Protein AF-A0A969K395-F1 (afdb_monomer)

pLDDT: mean 84.58, std 15.76, range [46.56, 98.81]

Foldseek 3Di:
DDDDDPVVVVVVVVVVVVVVVVVVVVCCVVCVVVVVVPPPPPDPPDPDPPPCPPVNVVQCDDQLQHDDQPVQDDPLSVQLNPCVVVVVLVSNLVSLVVSCVVVVLQLVSLSNNLSSVCSVVVHDDDDDDDDADCPPCVVRRSVVSNVVSVVSVVQSVVVHVPD

Mean predicted aligned error: 14.57 Å

Sequence (163 aa):
MAPKNSGDSISLLLVSLLITGGIIGILWFWLAPRLISQLPPNESVYSSPASLSSEALADRFSMGERHLIQTSETLAKQEGIAAFAAADYPQSVRWFEESLLINPNDPETLIYLNNARLRAEQRQTVAIATSIPIGKALNVAQEILRGVAQAQDEINRSGGING

Secondary structure (DSSP, 8-state):
-PPPPTHHHHHHHHHHHHHHHHHHHHHHHHHHHHHHTTS--------------HHHHHTT--SSSS---TTS--HHHHHHHHHHHTT-HHHHHHHHHHHHHH-TT-HHHHHHHHHHHHHHTT-----------TTT-HHHHHHHHHHHHHHHHHHHHTTSTT-

Solvent-accessible surface area (backbone atoms only — not comparable to full-atom values): 9658 Å² total; per-residue (Å²): 139,82,85,82,70,72,68,61,61,57,55,52,52,54,54,52,50,52,53,54,52,50,54,54,49,53,51,47,68,67,46,50,68,66,61,65,72,67,62,77,79,83,79,74,90,66,88,64,78,80,78,74,49,70,68,71,51,55,78,75,57,66,75,33,56,51,92,83,64,86,90,72,79,45,72,37,40,54,54,11,21,53,24,37,61,70,67,39,20,66,60,11,29,56,23,25,52,53,25,36,72,77,42,73,83,45,29,68,52,49,39,26,30,52,44,24,46,42,58,57,68,66,53,93,80,83,90,81,89,83,90,65,49,56,93,83,37,46,70,61,25,48,53,53,36,37,55,51,29,50,54,49,52,54,36,62,72,55,64,33,97,93,82

Structure (mmCIF, N/CA/C/O backbone):
data_AF-A0A969K395-F1
#
_entry.id   AF-A0A969K395-F1
#
loop_
_atom_site.group_PDB
_atom_site.id
_atom_site.type_symbol
_atom_site.label_atom_id
_atom_site.label_alt_id
_atom_site.label_comp_id
_atom_site.label_asym_id
_atom_site.label_entity_id
_atom_site.label_seq_id
_atom_site.pdbx_PDB_ins_code
_atom_site.Cartn_x
_atom_site.Cartn_y
_atom_site.Cartn_z
_atom_site.occupancy
_atom_site.B_iso_or_equiv
_atom_site.auth_seq_id
_atom_site.auth_comp_id
_atom_site.auth_asym_id
_atom_site.auth_atom_id
_atom_site.pdbx_PDB_model_num
ATOM 1 N N . MET A 1 1 ? 69.694 -51.143 41.841 1.00 46.69 1 MET A N 1
ATOM 2 C CA . MET A 1 1 ? 69.063 -51.547 40.567 1.00 46.69 1 MET A CA 1
ATOM 3 C C . MET A 1 1 ? 67.564 -51.295 40.713 1.00 46.69 1 MET A C 1
ATOM 5 O O . MET A 1 1 ? 66.922 -52.045 41.432 1.00 46.69 1 MET A O 1
ATOM 9 N N . ALA A 1 2 ? 67.028 -50.194 40.179 1.00 49.47 2 ALA A N 1
ATOM 10 C CA . ALA A 1 2 ? 65.593 -49.893 40.271 1.00 49.47 2 ALA A CA 1
ATOM 11 C C . ALA A 1 2 ? 64.893 -50.339 38.972 1.00 49.47 2 ALA A C 1
ATOM 13 O O . ALA A 1 2 ? 65.408 -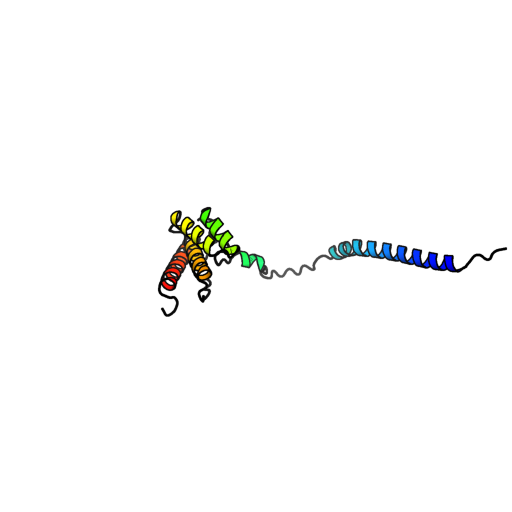50.024 37.895 1.00 49.47 2 ALA A O 1
ATOM 14 N N . PRO A 1 3 ? 63.775 -51.084 39.033 1.00 54.56 3 PRO A N 1
ATOM 15 C CA . PRO A 1 3 ? 63.069 -51.532 37.839 1.00 54.56 3 PRO A CA 1
ATOM 16 C C . PRO A 1 3 ? 62.353 -50.353 37.166 1.00 54.56 3 PRO A C 1
ATOM 18 O O . PRO A 1 3 ? 61.583 -49.631 37.796 1.00 54.56 3 PRO A O 1
ATOM 21 N N . LYS A 1 4 ? 62.619 -50.156 35.870 1.00 60.78 4 LYS A N 1
ATOM 22 C CA . LYS A 1 4 ? 61.926 -49.179 35.021 1.00 60.78 4 LYS A CA 1
ATOM 23 C C . LYS A 1 4 ? 60.476 -49.638 34.821 1.00 60.78 4 LYS A C 1
ATOM 25 O O . LYS A 1 4 ? 60.237 -50.737 34.327 1.00 60.78 4 LYS A O 1
ATOM 30 N N . ASN A 1 5 ? 59.537 -48.795 35.240 1.00 59.62 5 ASN A N 1
ATOM 31 C CA . ASN A 1 5 ? 58.102 -49.063 35.294 1.00 59.62 5 ASN A CA 1
ATOM 32 C C . ASN A 1 5 ? 57.505 -49.152 33.873 1.00 59.62 5 ASN A C 1
ATOM 34 O O . ASN A 1 5 ? 57.699 -48.254 33.056 1.00 59.62 5 ASN A O 1
ATOM 38 N N . SER A 1 6 ? 56.787 -50.229 33.553 1.00 60.91 6 SER A N 1
ATOM 39 C CA . SER A 1 6 ? 56.221 -50.488 32.216 1.00 60.91 6 SER A CA 1
ATOM 40 C C . SER A 1 6 ? 54.947 -49.681 31.897 1.00 60.91 6 SER A C 1
ATOM 42 O O . SER A 1 6 ? 54.518 -49.651 30.743 1.00 60.91 6 SER A O 1
ATOM 44 N N . GLY A 1 7 ? 54.361 -48.990 32.884 1.00 61.12 7 GLY A N 1
ATOM 45 C CA . GLY A 1 7 ? 53.136 -48.186 32.733 1.00 61.12 7 GLY A CA 1
ATOM 46 C C . GLY A 1 7 ? 53.299 -46.889 31.927 1.00 61.12 7 GLY A C 1
ATOM 47 O O . GLY A 1 7 ? 52.358 -46.449 31.262 1.00 61.12 7 GLY A O 1
ATOM 48 N N . ASP A 1 8 ? 54.505 -46.319 31.897 1.00 62.66 8 ASP A N 1
ATOM 49 C CA . ASP A 1 8 ? 54.767 -45.068 31.171 1.00 62.66 8 ASP A CA 1
ATOM 50 C C . ASP A 1 8 ? 54.737 -45.282 29.650 1.00 62.66 8 ASP A C 1
ATOM 52 O O . ASP A 1 8 ? 54.291 -44.422 28.894 1.00 62.66 8 ASP A O 1
ATOM 56 N N . SER A 1 9 ? 55.152 -46.466 29.186 1.00 60.69 9 SER A N 1
ATOM 57 C CA . SER A 1 9 ? 55.257 -46.773 27.751 1.00 60.69 9 SER A CA 1
ATOM 58 C C . SER A 1 9 ? 53.892 -47.002 27.090 1.00 60.69 9 SER A C 1
ATOM 60 O O . SER A 1 9 ? 53.695 -46.620 25.940 1.00 60.69 9 SER A O 1
ATOM 62 N N . ILE A 1 10 ? 52.926 -47.574 27.817 1.00 64.38 10 ILE A N 1
ATOM 63 C CA . ILE A 1 10 ? 51.556 -47.799 27.320 1.00 64.38 10 ILE A CA 1
ATOM 64 C C . ILE A 1 10 ? 50.790 -46.472 27.244 1.00 64.38 10 ILE A C 1
ATOM 66 O O . ILE A 1 10 ? 50.097 -46.203 26.263 1.00 64.38 10 ILE A O 1
ATOM 70 N N . SER A 1 11 ? 50.980 -45.607 28.242 1.00 61.91 11 SER A N 1
ATOM 71 C CA . SER A 1 11 ? 50.388 -44.266 28.273 1.00 61.91 11 SER A CA 1
ATOM 72 C C . SER A 1 11 ? 50.900 -43.391 27.118 1.00 61.91 11 SER A C 1
ATOM 74 O O . SER A 1 11 ? 50.118 -42.691 26.479 1.00 61.91 11 SER A O 1
ATOM 76 N N . LEU A 1 12 ? 52.189 -43.498 26.773 1.00 65.94 12 LEU A N 1
ATOM 77 C CA . LEU A 1 12 ? 52.795 -42.819 25.619 1.00 65.94 12 LEU A CA 1
ATOM 78 C C . LEU A 1 12 ? 52.243 -43.300 24.263 1.00 65.94 12 LEU A C 1
ATOM 80 O O . LEU A 1 12 ? 52.061 -42.485 23.358 1.00 65.94 12 LEU A O 1
ATOM 84 N N . LEU A 1 13 ? 51.935 -44.594 24.120 1.00 69.94 13 LEU A N 1
ATOM 85 C CA . LEU A 1 13 ? 51.342 -45.146 22.892 1.00 69.94 13 LEU A CA 1
ATOM 86 C C . LEU A 1 13 ? 49.889 -44.695 22.679 1.00 69.94 13 LEU A C 1
ATOM 88 O O . LEU A 1 13 ? 49.489 -44.416 21.552 1.00 69.94 13 LEU A O 1
ATOM 92 N N . LEU A 1 14 ? 49.098 -44.586 23.747 1.00 68.44 14 LEU A N 1
ATOM 93 C CA . LEU A 1 14 ? 47.709 -44.122 23.651 1.00 68.44 14 LEU A CA 1
ATOM 94 C C . LEU A 1 14 ? 47.621 -42.635 23.286 1.00 68.44 14 LEU A C 1
ATOM 96 O O . LEU A 1 14 ? 46.767 -42.240 22.490 1.00 68.44 14 LEU A O 1
ATOM 100 N N . VAL A 1 15 ? 48.535 -41.817 23.814 1.00 71.81 15 VAL A N 1
ATOM 101 C CA . VAL A 1 15 ? 48.606 -40.386 23.488 1.00 71.81 15 VAL A CA 1
ATOM 102 C C . VAL A 1 15 ? 49.006 -40.171 22.023 1.00 71.81 15 VAL A C 1
ATOM 104 O O . VAL A 1 15 ? 48.391 -39.350 21.344 1.00 71.81 15 VAL A O 1
ATOM 107 N N . SER A 1 16 ? 49.968 -40.932 21.487 1.00 72.69 16 SER A N 1
ATOM 108 C CA . SER A 1 16 ? 50.368 -40.792 20.076 1.00 72.69 16 SER A CA 1
ATOM 109 C C . SER A 1 16 ? 49.292 -41.274 19.091 1.00 72.69 16 SER A C 1
ATOM 111 O O . SER A 1 16 ? 49.108 -40.661 18.033 1.00 72.69 16 SER A O 1
ATOM 113 N N . LEU A 1 17 ? 48.535 -42.320 19.447 1.00 73.25 17 LEU A N 1
ATOM 114 C CA . LEU A 1 17 ? 47.418 -42.827 18.646 1.00 73.25 17 LEU A CA 1
ATOM 115 C C . LEU A 1 17 ? 46.295 -41.784 18.515 1.00 73.25 17 LEU A C 1
ATOM 117 O O . LEU A 1 17 ? 45.789 -41.563 17.414 1.00 73.25 17 LEU A O 1
ATOM 121 N N . LEU A 1 18 ? 45.953 -41.093 19.609 1.00 69.94 18 LEU A N 1
ATOM 122 C CA . LEU A 1 18 ? 44.960 -40.013 19.603 1.00 69.94 18 LEU A CA 1
ATOM 123 C C . LEU A 1 18 ? 45.399 -38.820 18.747 1.00 69.94 18 LEU A C 1
ATOM 125 O O . LEU A 1 18 ? 44.595 -38.283 17.985 1.00 69.94 18 LEU A O 1
ATOM 129 N N . ILE A 1 19 ? 46.675 -38.434 18.823 1.00 72.50 19 ILE A N 1
ATOM 130 C CA . ILE A 1 19 ? 47.217 -37.324 18.026 1.00 72.50 19 ILE A CA 1
ATOM 131 C C . ILE A 1 19 ? 47.180 -37.669 16.531 1.00 72.50 19 ILE A C 1
ATOM 133 O O . ILE A 1 19 ? 46.763 -36.850 15.713 1.00 72.50 19 ILE A O 1
ATOM 137 N N . THR A 1 20 ? 47.546 -38.901 16.169 1.00 69.00 20 THR A N 1
ATOM 138 C CA . THR A 1 20 ? 47.559 -39.341 14.766 1.00 69.00 20 THR A CA 1
ATOM 139 C C . THR A 1 20 ? 46.137 -39.454 14.206 1.00 69.00 20 THR A C 1
ATOM 141 O O . THR A 1 20 ? 45.873 -38.978 13.102 1.00 69.00 20 THR A O 1
ATOM 144 N N . GLY A 1 21 ? 45.192 -39.999 14.983 1.00 71.56 21 GLY A N 1
ATOM 145 C CA . GLY A 1 21 ? 43.774 -40.038 14.612 1.00 71.56 21 GLY A CA 1
ATOM 146 C C . GLY A 1 21 ? 43.168 -38.643 14.421 1.00 71.56 21 GLY A C 1
ATOM 147 O O . GLY A 1 21 ? 42.446 -38.411 13.451 1.00 71.56 21 GLY A O 1
ATOM 148 N N . GLY A 1 22 ? 43.520 -37.690 15.291 1.00 73.19 22 GLY A N 1
ATOM 149 C CA . GLY A 1 22 ? 43.070 -36.300 15.188 1.00 73.19 22 GLY A CA 1
ATOM 150 C C . GLY A 1 22 ? 43.539 -35.606 13.906 1.00 73.19 22 GLY A C 1
ATOM 151 O O . GLY A 1 22 ? 42.743 -34.952 13.234 1.00 73.19 22 GLY A O 1
ATOM 152 N N . ILE A 1 23 ? 44.803 -35.797 13.514 1.00 77.19 23 ILE A N 1
ATOM 153 C CA . ILE A 1 23 ? 45.365 -35.184 12.298 1.00 77.19 23 ILE A CA 1
ATOM 154 C C . ILE A 1 23 ? 44.677 -35.724 11.034 1.00 77.19 23 ILE A C 1
ATOM 156 O O . ILE A 1 23 ? 44.333 -34.949 10.140 1.00 77.19 23 ILE A O 1
ATOM 160 N N . ILE A 1 24 ? 44.415 -37.034 10.972 1.00 75.88 24 ILE A N 1
ATOM 161 C CA . ILE A 1 24 ? 43.720 -37.664 9.837 1.00 75.88 24 ILE A CA 1
ATOM 162 C C . ILE A 1 24 ? 42.268 -37.167 9.745 1.00 75.88 24 ILE A C 1
ATOM 164 O O . ILE A 1 24 ? 41.789 -36.871 8.649 1.00 75.88 24 ILE A O 1
ATOM 168 N N . GLY A 1 25 ? 41.583 -37.008 10.883 1.00 74.56 25 GLY A N 1
ATOM 169 C CA . GLY A 1 25 ? 40.217 -36.480 10.933 1.00 74.56 25 GLY A CA 1
ATOM 170 C C . GLY A 1 25 ? 40.109 -35.031 10.450 1.00 74.56 25 GLY A C 1
ATOM 171 O O . GLY A 1 25 ? 39.216 -34.710 9.667 1.00 74.56 25 GLY A O 1
ATOM 172 N N . ILE A 1 26 ? 41.050 -34.168 10.850 1.00 79.75 26 ILE A N 1
ATOM 173 C CA . ILE A 1 26 ? 41.096 -32.765 10.406 1.00 79.75 26 ILE A CA 1
ATOM 174 C C . ILE A 1 26 ? 41.377 -32.684 8.901 1.00 79.75 26 ILE A C 1
ATOM 176 O O . ILE A 1 26 ? 40.717 -31.920 8.197 1.00 79.75 26 ILE A O 1
ATOM 180 N N . LEU A 1 27 ? 42.306 -33.501 8.390 1.00 77.50 27 LEU A N 1
ATOM 181 C CA . LEU A 1 27 ? 42.613 -33.546 6.960 1.00 77.50 27 LEU A CA 1
ATOM 182 C C . LEU A 1 27 ? 41.406 -34.022 6.137 1.00 77.50 27 LEU A C 1
ATOM 184 O O . LEU A 1 27 ? 41.097 -33.425 5.108 1.00 77.50 27 LEU A O 1
ATOM 188 N N . TRP A 1 28 ? 40.688 -35.047 6.604 1.00 76.19 28 TRP A N 1
ATOM 189 C CA . TRP A 1 28 ? 39.476 -35.541 5.946 1.00 76.19 28 TRP A CA 1
ATOM 190 C C . TRP A 1 28 ? 38.344 -34.507 5.958 1.00 76.19 28 TRP A C 1
ATOM 192 O O . TRP A 1 28 ? 37.721 -34.274 4.924 1.00 76.19 28 TRP A O 1
ATOM 202 N N . PHE A 1 29 ? 38.116 -33.833 7.090 1.00 81.06 29 PHE A N 1
ATOM 203 C CA . PHE A 1 29 ? 37.106 -32.777 7.217 1.00 81.06 29 PHE A CA 1
ATOM 204 C C . PHE A 1 29 ? 37.373 -31.597 6.270 1.00 81.06 29 PHE A C 1
ATOM 206 O O . PHE A 1 29 ? 36.440 -31.045 5.689 1.00 81.06 29 PHE A O 1
ATOM 213 N N . TRP A 1 30 ? 38.644 -31.243 6.057 1.00 76.88 30 TRP A N 1
ATOM 214 C CA . TRP A 1 30 ? 39.025 -30.177 5.127 1.00 76.88 30 TRP A CA 1
ATOM 215 C C . TRP A 1 30 ? 39.012 -30.603 3.652 1.00 76.88 30 TRP A C 1
ATOM 217 O O . TRP A 1 30 ? 38.702 -29.791 2.778 1.00 76.88 30 TRP A O 1
ATOM 227 N N . LEU A 1 31 ? 39.360 -31.856 3.348 1.00 80.62 31 LEU A N 1
ATOM 228 C CA . LEU A 1 31 ? 39.549 -32.318 1.970 1.00 80.62 31 LEU A CA 1
ATOM 22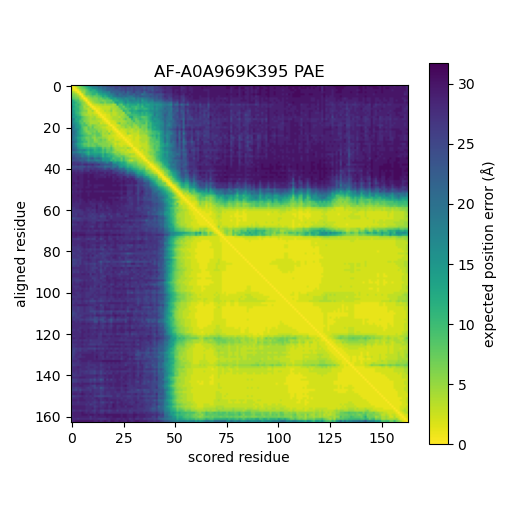9 C C . LEU A 1 31 ? 38.269 -32.888 1.334 1.00 80.62 31 LEU A C 1
ATOM 231 O O . LEU A 1 31 ? 38.048 -32.691 0.138 1.00 80.62 31 LEU A O 1
ATOM 235 N N . ALA A 1 32 ? 37.397 -33.534 2.113 1.00 73.56 32 ALA A N 1
ATOM 236 C CA . ALA A 1 32 ? 36.154 -34.134 1.623 1.00 73.56 32 ALA A CA 1
ATOM 237 C C . ALA A 1 32 ? 35.248 -33.166 0.824 1.00 73.56 32 ALA A C 1
ATOM 239 O O . ALA A 1 32 ? 34.852 -33.526 -0.290 1.00 73.56 32 ALA A O 1
ATOM 240 N N . PRO A 1 33 ? 34.959 -31.927 1.285 1.00 69.00 33 PRO A N 1
ATOM 241 C CA . PRO A 1 33 ? 34.097 -31.016 0.529 1.00 69.00 33 PRO A CA 1
ATOM 242 C C . PRO A 1 33 ? 34.702 -30.563 -0.810 1.00 69.00 33 PRO A C 1
ATOM 244 O O . PRO A 1 33 ? 33.956 -30.159 -1.700 1.00 69.00 33 PRO A O 1
ATOM 247 N N . ARG A 1 34 ? 36.029 -30.667 -0.999 1.00 73.56 34 ARG A N 1
ATOM 248 C CA . ARG A 1 34 ? 36.722 -30.329 -2.260 1.00 73.56 34 ARG A CA 1
ATOM 249 C C . ARG A 1 34 ? 36.775 -31.475 -3.274 1.00 73.56 34 ARG A C 1
ATOM 251 O O . ARG A 1 34 ? 36.944 -31.212 -4.463 1.00 73.56 34 ARG A O 1
ATOM 258 N N . LEU A 1 35 ? 36.638 -32.725 -2.825 1.00 67.94 35 LEU A N 1
ATOM 259 C CA . LEU A 1 35 ? 36.499 -33.884 -3.719 1.00 67.94 35 LEU A CA 1
ATOM 260 C C . LEU A 1 35 ? 35.054 -34.050 -4.209 1.00 67.94 35 LEU A C 1
ATOM 262 O O . LEU A 1 35 ? 34.836 -34.389 -5.366 1.00 67.94 35 LEU A O 1
ATOM 266 N N . ILE A 1 36 ? 34.067 -33.774 -3.350 1.00 61.41 36 ILE A N 1
ATOM 267 C CA . ILE A 1 36 ? 32.639 -33.930 -3.682 1.00 61.41 36 ILE A CA 1
ATOM 268 C C . ILE A 1 36 ? 32.151 -32.836 -4.652 1.00 61.41 36 ILE A C 1
ATOM 270 O O . ILE A 1 36 ? 31.239 -33.070 -5.439 1.00 61.41 36 ILE A O 1
ATOM 274 N N . SER A 1 37 ? 32.795 -31.666 -4.665 1.00 62.16 37 SER A N 1
ATOM 275 C CA . SER A 1 37 ? 32.447 -30.532 -5.539 1.00 62.16 37 SER A CA 1
ATOM 276 C C . SER A 1 37 ? 32.958 -30.648 -6.988 1.00 62.16 37 SER A C 1
ATOM 278 O O . SER A 1 37 ? 32.709 -29.747 -7.783 1.00 62.16 37 SER A O 1
ATOM 280 N N . GLN A 1 38 ? 33.635 -31.746 -7.354 1.00 56.47 38 GLN A N 1
ATOM 281 C CA . GLN A 1 38 ? 34.115 -32.012 -8.725 1.00 56.47 38 GLN A CA 1
ATOM 282 C C . GLN A 1 38 ? 33.299 -33.075 -9.475 1.00 56.47 38 GLN A C 1
ATOM 284 O O . GLN A 1 38 ? 33.674 -33.471 -10.577 1.00 56.47 38 GLN A O 1
ATOM 289 N N . LEU A 1 39 ? 32.181 -33.539 -8.914 1.00 55.19 39 LEU A N 1
ATOM 290 C CA . LEU A 1 39 ? 31.222 -34.340 -9.670 1.00 55.19 39 LEU A CA 1
ATOM 291 C C . LEU A 1 39 ? 30.454 -33.391 -10.603 1.00 55.19 39 LEU A C 1
ATOM 293 O O . LEU A 1 39 ? 29.733 -32.527 -10.098 1.00 55.19 39 LEU A O 1
ATOM 297 N N . PRO A 1 40 ? 30.601 -33.493 -11.937 1.00 58.69 40 PRO A N 1
ATOM 298 C CA . PRO A 1 40 ? 29.780 -32.700 -12.836 1.00 58.69 40 PRO A CA 1
ATOM 299 C C . PRO A 1 40 ? 28.310 -33.063 -12.580 1.00 58.69 40 PRO A C 1
ATOM 301 O O . PRO A 1 40 ? 27.983 -34.256 -12.537 1.00 58.69 40 PRO A O 1
ATOM 304 N N . PRO A 1 41 ? 27.413 -32.083 -12.376 1.00 58.72 41 PRO A N 1
ATOM 305 C CA . PRO A 1 41 ? 25.994 -32.379 -12.342 1.00 58.72 41 PRO A CA 1
ATOM 306 C C . PRO A 1 41 ? 25.622 -33.008 -13.686 1.00 58.72 41 PRO A C 1
ATOM 308 O O . PRO A 1 41 ? 26.006 -32.523 -14.749 1.00 58.72 41 PRO A O 1
ATOM 311 N N . ASN A 1 42 ? 24.924 -34.137 -13.625 1.00 52.59 42 ASN A N 1
ATOM 312 C CA . ASN A 1 42 ? 24.394 -34.818 -14.794 1.00 52.59 42 ASN A CA 1
ATOM 313 C C . ASN A 1 42 ? 23.337 -33.899 -15.430 1.00 52.59 42 ASN A C 1
ATOM 315 O O . ASN A 1 42 ? 22.182 -33.898 -15.007 1.00 52.59 42 ASN A O 1
ATOM 319 N N . GLU A 1 43 ? 23.737 -33.059 -16.386 1.00 48.31 43 GLU A N 1
ATOM 320 C CA . GLU A 1 43 ? 22.813 -32.213 -17.137 1.00 48.31 43 GLU A CA 1
ATOM 321 C C . GLU A 1 43 ? 22.017 -33.069 -18.123 1.00 48.31 43 GLU A C 1
ATOM 323 O O . GLU A 1 43 ? 22.355 -33.220 -19.297 1.00 48.31 43 GLU A O 1
ATOM 328 N N . SER A 1 44 ? 20.901 -33.620 -17.656 1.00 47.91 44 SER A N 1
ATOM 329 C CA . SER A 1 44 ? 19.793 -33.907 -18.553 1.00 47.91 44 SER A CA 1
ATOM 330 C C . SER A 1 44 ? 19.149 -32.576 -18.935 1.00 47.91 44 SER A C 1
ATOM 332 O O . SER A 1 44 ? 18.401 -31.992 -18.149 1.00 47.91 44 SER A O 1
ATOM 334 N N . VAL A 1 45 ? 19.451 -32.103 -20.144 1.00 47.84 45 VAL A N 1
ATOM 335 C CA . VAL A 1 45 ? 18.777 -30.979 -20.799 1.00 47.84 45 VAL A CA 1
ATOM 336 C C . VAL A 1 45 ? 17.330 -31.383 -21.095 1.00 47.84 45 VAL A C 1
ATOM 338 O O . VAL A 1 45 ? 16.985 -31.831 -22.183 1.00 47.84 45 VAL A O 1
ATOM 341 N N . TYR A 1 46 ? 16.478 -31.235 -20.089 1.00 46.56 46 TYR A N 1
ATOM 342 C CA . TYR A 1 46 ? 15.054 -30.999 -20.252 1.00 46.56 46 TYR A CA 1
ATOM 343 C C . TYR A 1 46 ? 14.794 -29.660 -19.583 1.00 46.56 46 TYR A C 1
ATOM 345 O O . TYR A 1 46 ? 14.870 -29.536 -18.362 1.00 46.56 46 TYR A O 1
ATOM 353 N N . SER A 1 47 ? 14.547 -28.637 -20.393 1.00 52.03 47 SER A N 1
ATOM 354 C CA . SER A 1 47 ? 14.103 -27.323 -19.948 1.00 52.03 47 SER A CA 1
ATOM 355 C C . SER A 1 47 ? 12.708 -27.447 -19.330 1.00 52.03 47 SER A C 1
ATOM 357 O O . SER A 1 47 ? 11.690 -27.152 -19.951 1.00 52.03 47 SER A O 1
ATOM 359 N N . SER A 1 48 ? 12.670 -27.902 -18.078 1.00 54.69 48 SER A N 1
ATOM 360 C CA . SER A 1 48 ? 11.575 -27.617 -17.162 1.00 54.69 48 SER A CA 1
ATOM 361 C C . SER A 1 48 ? 11.410 -26.096 -17.093 1.00 54.69 48 SER A C 1
ATOM 36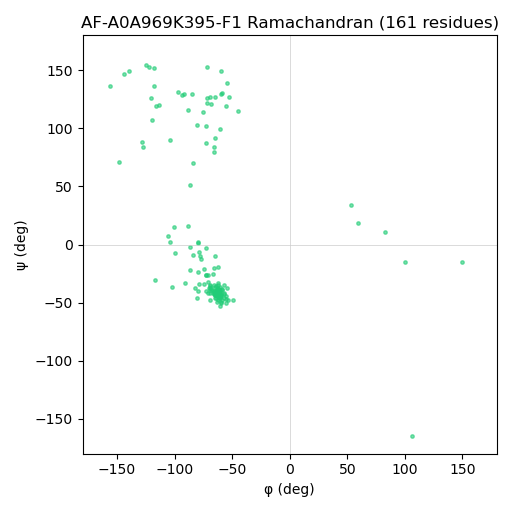3 O O . SER A 1 48 ? 12.423 -25.387 -17.059 1.00 54.69 48 SER A O 1
ATOM 365 N N . PRO A 1 49 ? 10.174 -25.563 -17.086 1.00 57.22 49 PRO A N 1
ATOM 366 C CA . PRO A 1 49 ? 9.973 -24.145 -16.825 1.00 57.22 49 PRO A CA 1
ATOM 367 C C . PRO A 1 49 ? 10.697 -23.830 -15.519 1.00 57.22 49 PRO A C 1
ATOM 369 O O . PRO A 1 49 ? 10.514 -24.556 -14.541 1.00 57.22 49 PRO A O 1
ATOM 372 N N . ALA A 1 50 ? 11.574 -22.821 -15.542 1.00 60.69 50 ALA A N 1
ATOM 373 C CA . ALA A 1 50 ? 12.361 -22.429 -14.382 1.00 60.69 50 ALA A CA 1
ATOM 374 C C . ALA A 1 50 ? 11.431 -22.385 -13.169 1.00 60.69 50 ALA A C 1
ATOM 376 O O . ALA A 1 50 ? 10.469 -21.614 -13.153 1.00 60.69 50 ALA A O 1
ATOM 377 N N . SER A 1 51 ? 11.667 -23.270 -12.201 1.00 62.25 51 SER A N 1
ATOM 378 C CA . SER A 1 51 ? 10.951 -23.255 -10.937 1.00 62.25 51 SER A CA 1
ATOM 379 C C . SER A 1 51 ? 11.245 -21.901 -10.306 1.00 62.25 51 SER A C 1
ATOM 381 O O . SER A 1 51 ? 12.346 -21.687 -9.796 1.00 62.25 51 SER A O 1
ATOM 383 N N . LEU A 1 52 ? 10.308 -20.958 -10.435 1.00 62.56 52 LEU A N 1
ATOM 384 C CA . LEU A 1 52 ? 10.388 -19.671 -9.761 1.00 62.56 52 LEU A CA 1
ATOM 385 C C . LEU A 1 52 ? 10.553 -19.982 -8.276 1.00 62.56 52 LEU A C 1
ATOM 387 O O . LEU A 1 52 ? 9.716 -20.675 -7.694 1.00 62.56 52 LEU A O 1
ATOM 391 N N . SER A 1 53 ? 11.663 -19.541 -7.688 1.00 75.69 53 SER A N 1
ATOM 392 C CA . SER A 1 53 ? 11.867 -19.695 -6.254 1.00 75.69 53 SER A CA 1
ATOM 393 C C . SER A 1 53 ? 10.752 -18.963 -5.508 1.00 75.69 53 SER A C 1
ATOM 395 O O . SER A 1 53 ? 10.221 -17.955 -5.985 1.00 75.69 53 SER A O 1
ATOM 397 N N . SER A 1 54 ? 10.393 -19.471 -4.329 1.00 74.44 54 SER A N 1
ATOM 398 C CA . SER A 1 54 ? 9.404 -18.824 -3.462 1.00 74.44 54 SER A CA 1
ATOM 399 C C . SER A 1 54 ? 9.795 -17.369 -3.172 1.00 74.44 54 SER A C 1
ATOM 401 O O . SER A 1 54 ? 8.941 -16.486 -3.194 1.00 74.44 54 SER A O 1
ATOM 403 N N . GLU A 1 55 ? 11.092 -17.101 -3.007 1.00 74.44 55 GLU A N 1
ATOM 404 C CA . GLU A 1 55 ? 11.663 -15.759 -2.872 1.00 74.44 55 GLU A CA 1
ATOM 405 C C . GLU A 1 55 ? 11.336 -14.852 -4.067 1.00 74.44 55 GLU A C 1
ATOM 407 O O . GLU A 1 55 ? 10.883 -13.726 -3.875 1.00 74.44 55 GLU A O 1
ATOM 412 N N . ALA A 1 56 ? 11.483 -15.340 -5.304 1.00 75.88 56 ALA A N 1
ATOM 413 C CA . ALA A 1 56 ? 11.197 -14.542 -6.499 1.00 75.88 56 ALA A CA 1
ATOM 414 C C . ALA A 1 56 ? 9.703 -14.192 -6.640 1.00 75.88 56 ALA A C 1
ATOM 416 O O . ALA A 1 56 ? 9.355 -13.197 -7.282 1.00 75.88 56 ALA A O 1
ATOM 417 N N . LEU A 1 57 ? 8.813 -15.006 -6.062 1.00 80.19 57 LEU A N 1
ATOM 418 C CA . LEU A 1 57 ? 7.388 -14.688 -5.973 1.00 80.19 57 LEU A CA 1
ATOM 419 C C . LEU A 1 57 ? 7.085 -13.714 -4.835 1.00 80.19 57 LEU A C 1
ATOM 421 O O . LEU A 1 57 ? 6.257 -12.830 -5.031 1.00 80.19 57 LEU A O 1
ATOM 425 N N . ALA A 1 58 ? 7.731 -13.858 -3.675 1.00 80.81 58 ALA A N 1
ATOM 426 C CA . ALA A 1 58 ? 7.478 -13.023 -2.501 1.00 80.81 58 ALA A CA 1
ATOM 427 C C . ALA A 1 58 ? 7.676 -11.528 -2.798 1.00 80.81 58 ALA A C 1
ATOM 429 O O . ALA A 1 58 ? 6.902 -10.696 -2.330 1.00 80.81 58 ALA A O 1
ATOM 430 N N . ASP A 1 59 ? 8.637 -11.193 -3.661 1.00 85.12 59 ASP A N 1
ATOM 431 C CA . ASP A 1 59 ? 8.899 -9.812 -4.074 1.00 85.12 59 ASP A CA 1
ATOM 432 C C . ASP A 1 59 ? 7.855 -9.214 -5.027 1.00 85.12 59 ASP A C 1
ATOM 434 O O . ASP A 1 59 ? 7.924 -8.035 -5.373 1.00 85.12 59 ASP A O 1
ATOM 438 N N . ARG A 1 60 ? 6.860 -10.003 -5.444 1.00 88.88 60 ARG A N 1
ATOM 439 C CA . ARG A 1 60 ? 5.770 -9.571 -6.331 1.00 88.88 60 ARG A CA 1
ATOM 440 C C . ARG A 1 60 ? 4.443 -9.353 -5.612 1.00 88.88 60 ARG A C 1
ATOM 442 O O . ARG A 1 60 ? 3.459 -9.018 -6.269 1.00 88.88 60 ARG A O 1
ATOM 449 N N . PHE A 1 61 ? 4.412 -9.531 -4.295 1.00 92.19 61 PHE A N 1
ATOM 450 C CA . PHE A 1 61 ? 3.239 -9.280 -3.464 1.00 92.19 61 PHE A CA 1
ATOM 451 C C . PHE A 1 61 ? 3.531 -8.179 -2.444 1.00 92.19 61 PHE A C 1
ATOM 453 O O . PHE A 1 61 ? 4.674 -7.967 -2.033 1.00 92.19 61 PHE A O 1
ATOM 460 N N . SER A 1 62 ? 2.481 -7.464 -2.056 1.00 95.56 62 SER A N 1
ATOM 461 C CA . SER A 1 62 ? 2.533 -6.471 -0.989 1.00 95.56 62 SER A CA 1
ATOM 462 C C . SER A 1 62 ? 1.139 -6.271 -0.412 1.00 95.56 62 SER A C 1
ATOM 464 O O . SER A 1 62 ? 0.166 -6.164 -1.162 1.00 95.56 62 SER A O 1
ATOM 466 N N . MET A 1 63 ? 1.043 -6.208 0.913 1.00 96.00 63 MET A N 1
ATOM 467 C CA . MET A 1 63 ? -0.121 -5.669 1.621 1.00 96.00 63 MET A CA 1
ATOM 468 C C . MET A 1 63 ? 0.111 -4.221 2.080 1.00 96.00 63 MET A C 1
ATOM 470 O O . MET A 1 63 ? -0.819 -3.584 2.572 1.00 96.00 63 MET A O 1
ATOM 474 N N . GLY A 1 64 ? 1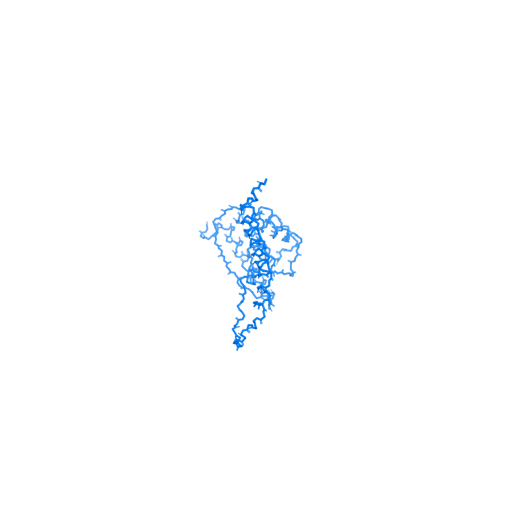.328 -3.704 1.924 1.00 96.31 64 GLY A N 1
ATOM 475 C CA . GLY A 1 64 ? 1.764 -2.403 2.431 1.00 96.31 64 GLY A CA 1
ATOM 476 C C . GLY A 1 64 ? 3.246 -2.356 2.786 1.00 96.31 64 GLY A C 1
ATOM 477 O O . GLY A 1 64 ? 3.809 -1.280 2.920 1.00 96.31 64 GLY A O 1
ATOM 478 N N . GLU A 1 65 ? 3.890 -3.514 2.903 1.00 96.56 65 GLU A N 1
ATOM 479 C CA . GLU A 1 65 ? 5.281 -3.680 3.329 1.00 96.56 65 GLU A CA 1
ATOM 480 C C . GLU A 1 65 ? 6.313 -3.573 2.198 1.00 96.56 65 GLU A C 1
ATOM 482 O O . GLU A 1 65 ? 7.514 -3.667 2.450 1.00 96.56 65 GLU A O 1
ATOM 487 N N . ARG A 1 66 ? 5.877 -3.386 0.947 1.00 95.25 66 ARG A N 1
ATOM 488 C CA . ARG A 1 66 ? 6.769 -3.304 -0.216 1.00 95.25 66 ARG A CA 1
ATOM 489 C C . ARG A 1 66 ? 6.280 -2.296 -1.245 1.00 95.25 66 ARG A C 1
ATOM 491 O O . ARG A 1 66 ? 5.084 -2.153 -1.469 1.00 95.25 66 ARG A O 1
ATOM 498 N N . HIS A 1 67 ? 7.227 -1.652 -1.922 1.00 94.88 67 HIS A N 1
ATOM 499 C CA . HIS A 1 67 ? 6.965 -0.762 -3.048 1.00 94.88 67 HIS A CA 1
ATOM 500 C C . HIS A 1 67 ? 6.928 -1.552 -4.370 1.00 94.88 67 HIS A C 1
ATOM 502 O O . HIS A 1 67 ? 7.943 -2.118 -4.775 1.00 94.88 67 HIS A O 1
ATOM 508 N N . LEU A 1 68 ? 5.776 -1.602 -5.047 1.00 94.06 68 LEU A N 1
ATOM 509 C CA . LEU A 1 68 ? 5.583 -2.313 -6.317 1.00 94.06 68 LEU A CA 1
ATOM 510 C C . LEU A 1 68 ? 5.582 -1.368 -7.533 1.00 94.06 68 LEU A C 1
ATOM 512 O O . LEU A 1 68 ? 6.106 -1.746 -8.583 1.00 94.06 68 LEU A O 1
ATOM 516 N N . ILE A 1 69 ? 5.020 -0.153 -7.425 1.00 92.75 69 ILE A N 1
ATOM 517 C CA . ILE A 1 69 ? 4.946 0.816 -8.537 1.00 92.75 69 ILE A CA 1
ATOM 518 C C . ILE A 1 69 ? 5.978 1.939 -8.371 1.00 92.75 69 ILE A C 1
ATOM 520 O O . ILE A 1 69 ? 5.693 3.018 -7.861 1.00 92.75 69 ILE A O 1
ATOM 524 N N . GLN A 1 70 ? 7.171 1.716 -8.921 1.00 87.56 70 GLN A N 1
ATOM 525 C CA . GLN A 1 70 ? 8.340 2.601 -8.774 1.00 87.56 70 GLN A CA 1
ATOM 526 C C . GLN A 1 70 ? 8.196 4.000 -9.406 1.00 87.56 70 GLN A C 1
ATOM 528 O O . GLN A 1 70 ? 9.047 4.857 -9.204 1.00 87.56 70 GLN A O 1
ATOM 533 N N . THR A 1 71 ? 7.148 4.263 -10.192 1.00 83.38 71 THR A N 1
ATOM 534 C CA . THR A 1 71 ? 6.955 5.564 -10.861 1.00 83.38 71 THR A CA 1
ATOM 535 C C . THR A 1 71 ? 6.292 6.623 -9.980 1.00 83.38 71 THR A C 1
ATOM 537 O O . THR A 1 71 ? 6.192 7.772 -10.399 1.00 83.38 71 THR A O 1
ATOM 540 N N . SER A 1 72 ? 5.790 6.246 -8.801 1.00 73.06 72 SER A N 1
ATOM 541 C CA . SER A 1 72 ? 5.158 7.148 -7.833 1.00 73.06 72 SER A CA 1
ATOM 542 C C . SER A 1 72 ? 5.813 6.944 -6.476 1.00 73.06 72 SER A C 1
ATOM 544 O O . SER A 1 72 ? 5.374 6.113 -5.678 1.00 73.06 72 SER A O 1
ATOM 546 N N . GLU A 1 73 ? 6.891 7.685 -6.238 1.00 87.00 73 GLU A N 1
ATOM 547 C CA . GLU A 1 73 ? 7.663 7.605 -5.006 1.00 87.00 73 GLU A CA 1
ATOM 548 C C . GLU A 1 73 ? 7.680 8.955 -4.300 1.00 87.00 73 GLU A C 1
ATOM 550 O O . GLU A 1 73 ? 8.057 9.979 -4.869 1.00 87.00 73 GLU A O 1
ATOM 555 N N . THR A 1 74 ? 7.276 8.943 -3.036 1.00 94.81 74 THR A N 1
ATOM 556 C CA . THR A 1 74 ? 7.484 10.046 -2.103 1.00 94.81 74 THR A CA 1
ATOM 557 C C . THR A 1 74 ? 8.271 9.494 -0.919 1.00 94.81 74 THR A C 1
ATOM 559 O O . THR A 1 74 ? 8.163 8.305 -0.604 1.00 94.81 74 THR A O 1
ATOM 562 N N . LEU A 1 75 ? 9.042 10.344 -0.237 1.00 96.56 75 LEU A N 1
ATOM 563 C CA . LEU A 1 75 ? 9.714 9.932 1.000 1.00 96.56 75 LEU A CA 1
ATOM 564 C C . LEU A 1 75 ? 8.688 9.417 2.023 1.00 96.56 75 LEU A C 1
ATOM 566 O O . LEU A 1 75 ? 8.874 8.360 2.611 1.00 96.56 75 LEU A O 1
ATOM 570 N N . ALA A 1 76 ? 7.547 10.100 2.140 1.00 98.00 76 ALA A N 1
ATOM 571 C CA . ALA A 1 76 ? 6.448 9.683 3.003 1.00 98.00 76 ALA A CA 1
ATOM 572 C C . ALA A 1 76 ? 5.917 8.278 2.651 1.00 98.00 76 ALA A C 1
ATOM 574 O O . ALA A 1 76 ? 5.655 7.480 3.544 1.00 98.00 76 ALA A O 1
ATOM 575 N N . LYS A 1 77 ? 5.823 7.907 1.366 1.00 98.06 77 LYS A N 1
ATOM 576 C CA . LYS A 1 77 ? 5.441 6.543 0.963 1.00 98.06 77 LYS A CA 1
ATOM 577 C C . LYS A 1 77 ? 6.445 5.509 1.466 1.00 98.06 77 LYS A C 1
ATOM 579 O O . LYS A 1 77 ? 6.034 4.473 1.982 1.00 98.06 77 LYS A O 1
ATOM 584 N N . GLN A 1 78 ? 7.741 5.782 1.321 1.00 97.88 78 GLN A N 1
ATOM 585 C CA . GLN A 1 78 ? 8.799 4.879 1.779 1.00 97.88 78 GLN A CA 1
ATOM 586 C C . GLN A 1 78 ? 8.754 4.691 3.299 1.00 97.88 78 GLN A C 1
ATOM 588 O O . GLN A 1 78 ? 8.785 3.556 3.773 1.00 97.88 78 GLN A O 1
ATOM 593 N N . GLU A 1 79 ? 8.598 5.780 4.054 1.00 98.50 79 GLU A N 1
ATOM 594 C CA . GLU A 1 79 ? 8.456 5.734 5.514 1.00 98.50 79 GLU A CA 1
ATOM 595 C C . GLU A 1 79 ? 7.183 4.983 5.939 1.00 98.50 79 GLU A C 1
ATOM 597 O O . GLU A 1 79 ? 7.206 4.176 6.868 1.00 98.50 79 GLU A O 1
ATOM 602 N N . GLY A 1 80 ? 6.076 5.168 5.213 1.00 98.50 80 GLY A N 1
ATOM 603 C CA . GLY A 1 80 ? 4.831 4.437 5.449 1.00 98.50 80 GLY A CA 1
ATOM 604 C C . GLY A 1 80 ? 4.967 2.934 5.216 1.00 98.50 80 GLY A C 1
ATOM 605 O O . GLY A 1 80 ? 4.461 2.144 6.017 1.00 98.50 80 GLY A O 1
ATOM 606 N N . ILE A 1 81 ? 5.697 2.541 4.166 1.00 98.50 81 ILE A N 1
ATOM 607 C CA . ILE A 1 81 ? 6.026 1.143 3.857 1.00 98.50 81 ILE A CA 1
ATOM 608 C C . ILE A 1 81 ? 6.913 0.542 4.952 1.00 98.50 81 ILE A C 1
ATOM 610 O O . ILE A 1 81 ? 6.635 -0.557 5.436 1.00 98.50 81 ILE A O 1
ATOM 614 N N . ALA A 1 82 ? 7.951 1.264 5.381 1.00 98.44 82 ALA A N 1
ATOM 615 C CA . ALA A 1 82 ? 8.852 0.817 6.440 1.00 98.44 82 ALA A CA 1
ATOM 616 C C . ALA A 1 82 ? 8.111 0.631 7.774 1.00 98.44 82 ALA A C 1
ATOM 618 O O . ALA A 1 82 ? 8.265 -0.399 8.434 1.00 98.44 82 ALA A O 1
ATOM 619 N N . ALA A 1 83 ? 7.247 1.582 8.139 1.00 98.75 83 ALA A N 1
ATOM 620 C CA . ALA A 1 83 ? 6.403 1.482 9.324 1.00 98.75 83 ALA A CA 1
ATOM 621 C C . ALA A 1 83 ? 5.419 0.301 9.233 1.00 98.75 83 ALA A C 1
ATOM 623 O O . ALA A 1 83 ? 5.264 -0.442 10.203 1.00 98.75 83 ALA A O 1
ATOM 624 N N . PHE A 1 84 ? 4.809 0.065 8.063 1.00 98.62 84 PHE A N 1
ATOM 625 C CA . PHE A 1 84 ? 3.929 -1.088 7.848 1.00 98.62 84 PHE A CA 1
ATOM 626 C C . PHE A 1 84 ? 4.683 -2.411 8.028 1.00 98.62 84 PHE A C 1
ATOM 628 O O . PHE A 1 84 ? 4.203 -3.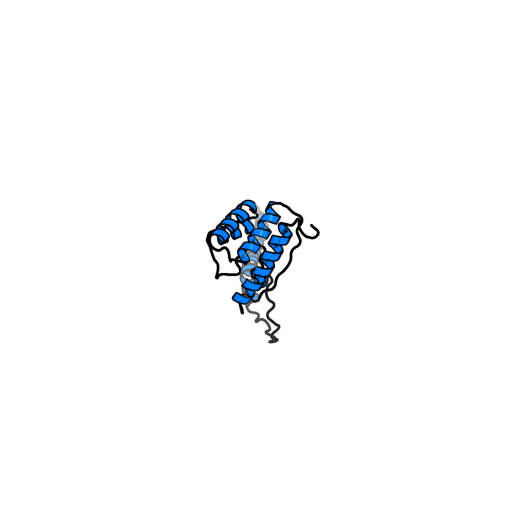309 8.721 1.00 98.62 84 PHE A O 1
ATOM 635 N N . ALA A 1 85 ? 5.882 -2.522 7.448 1.00 98.19 85 ALA A N 1
ATOM 636 C CA . ALA A 1 85 ? 6.742 -3.696 7.572 1.00 98.19 85 ALA A CA 1
ATOM 637 C C . ALA A 1 85 ? 7.168 -3.961 9.029 1.00 98.19 85 ALA A C 1
ATOM 639 O O . ALA A 1 85 ? 7.279 -5.114 9.443 1.00 98.19 85 ALA A O 1
ATOM 640 N N . ALA A 1 86 ? 7.350 -2.901 9.822 1.00 98.31 86 ALA A N 1
ATOM 641 C CA . ALA A 1 86 ? 7.631 -2.974 11.255 1.00 98.31 86 ALA A CA 1
ATOM 642 C C . ALA A 1 86 ? 6.382 -3.231 12.128 1.00 98.31 86 ALA A C 1
ATOM 644 O O . ALA A 1 86 ? 6.496 -3.274 13.352 1.00 98.31 86 ALA A O 1
ATOM 645 N N . ALA A 1 87 ? 5.201 -3.398 11.519 1.00 98.06 87 ALA A N 1
ATOM 646 C CA . ALA A 1 87 ? 3.900 -3.488 12.184 1.00 98.06 87 ALA A CA 1
ATOM 647 C C . ALA A 1 87 ? 3.523 -2.254 13.037 1.00 98.06 87 ALA A C 1
ATOM 649 O O . ALA A 1 87 ? 2.602 -2.326 13.855 1.00 98.06 87 ALA A O 1
ATOM 650 N N . ASP A 1 88 ? 4.168 -1.105 12.811 1.00 98.56 88 ASP A N 1
ATOM 651 C CA . ASP A 1 88 ? 3.762 0.191 13.362 1.00 98.56 88 ASP A CA 1
ATOM 652 C C . ASP A 1 88 ? 2.680 0.811 12.468 1.00 98.56 88 ASP A C 1
ATOM 654 O O . ASP A 1 88 ? 2.887 1.771 11.717 1.00 98.56 88 ASP A O 1
ATOM 658 N N . TYR A 1 89 ? 1.496 0.199 12.508 1.00 98.50 89 TYR A N 1
ATOM 659 C CA . TYR A 1 89 ? 0.369 0.618 11.681 1.00 98.50 89 TYR A CA 1
ATOM 660 C C . TYR A 1 89 ? -0.078 2.067 11.949 1.00 98.50 89 TYR A C 1
ATOM 662 O O . TYR A 1 89 ? -0.356 2.765 10.975 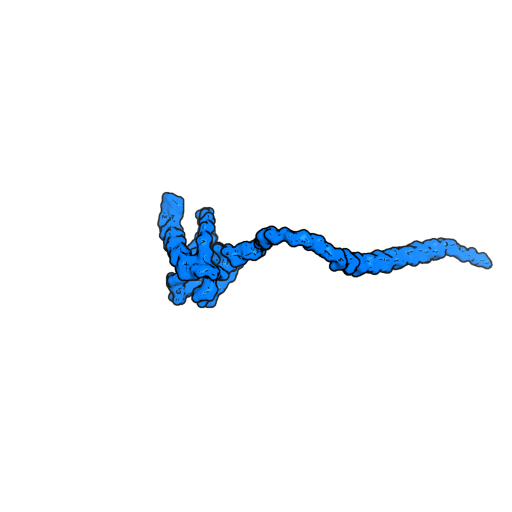1.00 98.50 89 TYR A O 1
ATOM 670 N N . PRO A 1 90 ? -0.110 2.579 13.199 1.00 98.62 90 PRO A N 1
ATOM 671 C CA . PRO A 1 90 ? -0.425 3.985 13.443 1.00 98.62 90 PRO A CA 1
ATOM 672 C C . PRO A 1 90 ? 0.538 4.964 12.758 1.00 98.62 90 PRO A C 1
ATOM 674 O O . PRO A 1 90 ? 0.071 5.941 12.172 1.00 98.62 90 PRO A O 1
ATOM 677 N N . GLN A 1 91 ? 1.859 4.728 12.782 1.00 98.69 91 GLN A N 1
ATOM 678 C CA . GLN A 1 91 ? 2.787 5.586 12.028 1.00 98.69 91 GLN A CA 1
ATOM 679 C C . GLN A 1 91 ? 2.639 5.399 10.519 1.00 98.69 91 GLN A C 1
ATOM 681 O O . GLN A 1 91 ? 2.647 6.380 9.780 1.00 98.69 91 GLN A O 1
ATOM 686 N N . SER A 1 92 ? 2.440 4.161 10.068 1.00 98.81 92 SER A N 1
ATOM 687 C CA . SER A 1 92 ? 2.212 3.850 8.657 1.00 98.81 92 SER A CA 1
ATOM 688 C C . SER A 1 92 ? 1.028 4.633 8.074 1.00 98.81 92 SER A C 1
ATOM 690 O O . SER A 1 92 ? 1.162 5.248 7.017 1.00 98.81 92 SER A O 1
ATOM 692 N N . VAL A 1 93 ? -0.094 4.714 8.803 1.00 98.81 93 VAL A N 1
ATOM 693 C CA . VAL A 1 93 ? -1.262 5.529 8.421 1.00 98.81 93 VAL A CA 1
ATOM 694 C C . VAL A 1 93 ? -0.870 6.990 8.195 1.00 98.81 93 VAL A C 1
ATOM 696 O O . VAL A 1 93 ? -1.180 7.540 7.141 1.00 98.81 93 VAL A O 1
ATOM 699 N N . ARG A 1 94 ? -0.155 7.607 9.144 1.00 98.75 94 ARG A N 1
ATOM 700 C CA . ARG A 1 94 ? 0.234 9.026 9.057 1.00 98.75 94 ARG A CA 1
ATOM 701 C C . ARG A 1 94 ? 1.103 9.306 7.834 1.00 98.75 94 ARG A C 1
ATOM 703 O O . ARG A 1 94 ? 0.867 10.271 7.114 1.00 98.75 94 ARG A O 1
ATOM 710 N N . TRP A 1 95 ? 2.084 8.445 7.587 1.00 98.75 95 TRP A N 1
ATOM 711 C CA . TRP A 1 95 ? 2.989 8.587 6.452 1.00 98.75 95 TRP A CA 1
ATOM 712 C C . TRP A 1 95 ? 2.293 8.376 5.106 1.00 98.75 95 TRP A C 1
ATOM 714 O O . TRP A 1 95 ? 2.546 9.114 4.153 1.00 98.75 95 TRP A O 1
ATOM 724 N N . PHE A 1 96 ? 1.370 7.419 5.010 1.00 98.69 96 PHE A N 1
ATOM 725 C CA . PHE A 1 96 ? 0.590 7.240 3.787 1.00 98.69 96 PHE A CA 1
ATOM 726 C C . PHE A 1 96 ? -0.391 8.387 3.532 1.00 98.69 96 PHE A C 1
ATOM 728 O O . PHE A 1 96 ? -0.562 8.781 2.379 1.00 98.69 96 PHE A O 1
ATOM 735 N N . GLU A 1 97 ? -0.989 8.969 4.574 1.00 98.56 97 GLU A N 1
ATOM 736 C CA . GLU A 1 97 ? -1.790 10.192 4.446 1.00 98.56 97 GLU A CA 1
ATOM 737 C C . GLU A 1 97 ? -0.950 11.352 3.902 1.00 98.56 97 GLU A C 1
ATOM 739 O O . GLU A 1 97 ? -1.363 12.011 2.949 1.00 98.56 97 GLU A O 1
ATOM 744 N N . GLU A 1 98 ? 0.255 11.559 4.435 1.00 98.50 98 GLU A N 1
ATOM 745 C CA . GLU A 1 98 ? 1.180 12.582 3.937 1.00 98.50 98 GLU A CA 1
ATOM 746 C C . GLU A 1 98 ? 1.601 12.328 2.483 1.00 98.50 98 GLU A C 1
ATOM 748 O O . GLU A 1 98 ? 1.586 13.244 1.658 1.00 98.50 98 GLU A O 1
ATOM 753 N N . SER A 1 99 ? 1.893 11.075 2.128 1.00 98.31 99 SER A N 1
ATOM 754 C CA . SER A 1 99 ? 2.185 10.696 0.744 1.00 98.31 99 SER A CA 1
ATOM 755 C C . SER A 1 99 ? 1.036 11.055 -0.205 1.00 98.31 99 SER A C 1
ATOM 757 O O . SER A 1 99 ? 1.278 11.600 -1.283 1.00 98.31 99 SER A O 1
ATOM 759 N N . LEU A 1 100 ? -0.217 10.819 0.199 1.00 97.75 100 LEU A N 1
ATOM 760 C CA . LEU A 1 100 ? -1.398 11.143 -0.608 1.00 97.75 100 LEU A CA 1
ATOM 761 C C . LEU A 1 100 ? -1.721 12.642 -0.646 1.00 97.75 100 LEU A C 1
ATOM 763 O O . LEU A 1 100 ? -2.362 13.085 -1.593 1.00 97.75 100 LEU A O 1
ATOM 767 N N . LEU A 1 101 ? -1.259 13.450 0.312 1.00 97.81 101 LEU A N 1
ATOM 768 C CA . LEU A 1 101 ? -1.314 14.911 0.171 1.00 97.81 101 LEU A CA 1
ATOM 769 C C . LEU A 1 101 ? -0.398 15.396 -0.964 1.00 97.81 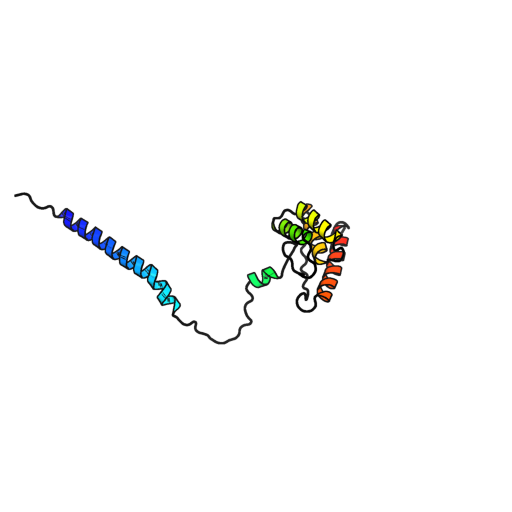101 LEU A C 1
ATOM 771 O O . LEU A 1 101 ? -0.741 16.347 -1.665 1.00 97.81 101 LEU A O 1
ATOM 775 N N . ILE A 1 102 ? 0.747 14.734 -1.160 1.00 96.94 102 ILE A N 1
ATOM 776 C CA . ILE A 1 102 ? 1.725 15.057 -2.210 1.00 96.94 102 ILE A CA 1
ATOM 777 C C . ILE A 1 102 ? 1.290 14.479 -3.561 1.00 96.94 102 ILE A C 1
ATOM 779 O O . ILE A 1 102 ? 1.335 15.173 -4.577 1.00 96.94 102 ILE A O 1
ATOM 783 N N . ASN A 1 103 ? 0.857 13.216 -3.581 1.00 95.75 103 ASN A N 1
ATOM 784 C CA . ASN A 1 103 ? 0.345 12.547 -4.771 1.00 95.75 103 ASN A CA 1
ATOM 785 C C . ASN A 1 103 ? -1.038 11.915 -4.516 1.00 95.75 103 ASN A C 1
ATOM 787 O O . ASN A 1 103 ? -1.135 10.707 -4.284 1.00 95.75 103 ASN A O 1
ATOM 791 N N . PRO A 1 104 ? -2.126 12.700 -4.631 1.00 94.94 104 PRO A N 1
ATOM 792 C CA . PRO A 1 104 ? -3.486 12.227 -4.351 1.00 94.94 104 PRO A CA 1
ATOM 793 C C . PRO A 1 104 ? -3.968 11.092 -5.258 1.00 94.94 104 PRO A C 1
ATOM 795 O O . PRO A 1 104 ? -4.929 10.400 -4.933 1.00 94.94 104 PRO A O 1
ATOM 798 N N . ASN A 1 105 ? -3.325 10.913 -6.414 1.00 94.12 105 ASN A N 1
ATOM 799 C CA . ASN A 1 105 ? -3.728 9.961 -7.443 1.00 94.12 105 ASN A CA 1
ATOM 800 C C . ASN A 1 105 ? -2.904 8.666 -7.426 1.00 94.12 105 ASN A C 1
ATOM 802 O O . ASN A 1 105 ? -2.966 7.940 -8.419 1.00 94.12 105 ASN A O 1
ATOM 806 N N . ASP A 1 106 ? -2.145 8.380 -6.358 1.00 97.19 106 ASP A N 1
ATOM 807 C CA . ASP A 1 106 ? -1.406 7.123 -6.183 1.00 97.19 106 ASP A CA 1
ATOM 808 C C . ASP A 1 106 ? -2.330 5.997 -5.667 1.00 97.19 106 ASP A C 1
ATOM 810 O O . ASP A 1 106 ? -2.648 5.950 -4.472 1.00 97.19 106 ASP A O 1
ATOM 814 N N . PRO A 1 107 ? -2.758 5.060 -6.536 1.00 97.25 107 PRO A N 1
ATOM 815 C CA . PRO A 1 107 ? -3.687 4.012 -6.136 1.00 97.25 107 PRO A CA 1
ATOM 816 C C . PRO A 1 107 ? -3.034 2.944 -5.245 1.00 97.25 107 PRO A C 1
ATOM 818 O O . PRO A 1 107 ? -3.728 2.320 -4.447 1.00 97.25 107 PRO A O 1
ATOM 821 N N . GLU A 1 108 ? -1.717 2.734 -5.347 1.00 97.81 108 GLU A N 1
ATOM 822 C CA . GLU A 1 108 ? -0.997 1.781 -4.495 1.00 97.81 108 GLU A CA 1
ATOM 823 C C . GLU A 1 108 ? -0.951 2.299 -3.056 1.00 97.81 108 GLU A C 1
ATOM 825 O O . GLU A 1 108 ? -1.308 1.580 -2.123 1.00 97.81 108 GLU A O 1
ATOM 830 N N . THR A 1 109 ? -0.587 3.573 -2.887 1.00 98.25 109 THR A N 1
ATOM 831 C CA . THR A 1 109 ? -0.538 4.204 -1.562 1.00 98.25 109 THR A CA 1
ATOM 832 C C . THR A 1 109 ? -1.921 4.233 -0.904 1.00 98.25 109 THR A C 1
ATOM 834 O O . THR A 1 109 ? -2.021 3.997 0.298 1.00 98.25 109 THR A O 1
ATOM 837 N N . LEU A 1 110 ? -3.002 4.455 -1.664 1.00 97.94 110 LEU A N 1
ATOM 838 C CA . LEU A 1 110 ? -4.360 4.424 -1.108 1.00 97.94 110 LEU A CA 1
ATOM 839 C C . LEU A 1 110 ? -4.754 3.031 -0.585 1.00 97.94 110 LEU A C 1
ATOM 841 O O . LEU A 1 110 ? -5.330 2.927 0.498 1.00 97.94 110 LEU A O 1
ATOM 845 N N . ILE A 1 111 ? -4.395 1.956 -1.295 1.00 98.44 111 ILE A N 1
ATOM 846 C CA . ILE A 1 111 ? -4.598 0.580 -0.806 1.00 98.44 111 ILE A CA 1
ATOM 847 C C . ILE A 1 111 ? -3.798 0.348 0.480 1.00 98.44 111 ILE A C 1
ATOM 849 O O . ILE A 1 111 ? -4.320 -0.213 1.444 1.00 98.44 111 ILE A O 1
ATOM 853 N N . TYR A 1 112 ? -2.545 0.804 0.530 1.00 98.44 112 TYR A N 1
ATOM 854 C CA . TYR A 1 112 ? -1.704 0.636 1.716 1.00 98.44 112 TYR A CA 1
ATOM 855 C C . TYR A 1 112 ? -2.233 1.417 2.917 1.00 98.44 112 TYR A C 1
ATOM 857 O O . TYR A 1 112 ? -2.280 0.870 4.018 1.00 98.44 112 TYR A O 1
ATOM 865 N N . LEU A 1 113 ? -2.731 2.637 2.706 1.00 98.50 113 LEU A N 1
ATOM 866 C CA . LEU A 1 113 ? -3.418 3.410 3.738 1.00 98.50 113 LEU A CA 1
ATOM 867 C C . LEU A 1 113 ? -4.642 2.664 4.281 1.00 98.50 113 LEU A C 1
ATOM 869 O O . LEU A 1 113 ? -4.809 2.547 5.496 1.00 98.50 113 LEU A O 1
ATOM 873 N N . ASN A 1 114 ? -5.483 2.124 3.397 1.00 97.88 114 ASN A N 1
ATOM 874 C CA . ASN A 1 114 ? -6.664 1.359 3.793 1.00 97.88 114 ASN A CA 1
ATOM 875 C C . ASN A 1 114 ? -6.291 0.120 4.616 1.00 97.88 114 ASN A C 1
ATOM 877 O O . ASN A 1 114 ? -6.902 -0.145 5.654 1.00 97.88 114 ASN A O 1
ATOM 881 N N . ASN A 1 115 ? -5.258 -0.612 4.197 1.00 98.00 115 ASN A N 1
ATOM 882 C CA . ASN A 1 115 ? -4.760 -1.773 4.929 1.00 98.00 115 ASN A CA 1
ATOM 883 C C . ASN A 1 115 ? -4.182 -1.373 6.295 1.00 98.00 115 ASN A C 1
ATOM 885 O O . ASN A 1 115 ? -4.483 -2.021 7.298 1.00 98.00 115 ASN A O 1
ATOM 889 N N . ALA A 1 116 ? -3.396 -0.294 6.357 1.00 98.19 116 ALA A N 1
ATOM 890 C CA . ALA A 1 116 ? -2.801 0.205 7.593 1.00 98.19 116 ALA A CA 1
ATOM 891 C C . ALA A 1 116 ? -3.874 0.627 8.608 1.00 98.19 116 ALA A C 1
ATOM 893 O O . ALA A 1 116 ? -3.789 0.243 9.773 1.00 98.19 116 ALA A O 1
ATOM 894 N N . ARG A 1 117 ? -4.928 1.331 8.168 1.00 97.62 117 ARG A N 1
ATOM 895 C CA . ARG A 1 117 ? -6.062 1.725 9.024 1.00 97.62 117 ARG A CA 1
ATOM 896 C C . ARG A 1 117 ? -6.773 0.516 9.621 1.00 97.62 117 ARG A C 1
ATOM 898 O O . ARG A 1 117 ? -6.909 0.432 10.837 1.00 97.62 117 ARG A O 1
ATOM 905 N N . LEU A 1 118 ? -7.136 -0.465 8.793 1.00 96.44 118 LEU A N 1
ATOM 906 C CA . LEU A 1 118 ? -7.799 -1.685 9.267 1.00 96.44 118 LEU A CA 1
ATOM 907 C C . LEU A 1 118 ? -6.958 -2.446 10.304 1.00 96.44 118 LEU A C 1
ATOM 909 O O . LEU A 1 118 ? -7.504 -2.978 11.273 1.00 96.44 118 LEU A O 1
ATOM 913 N N . ARG A 1 119 ? -5.631 -2.493 10.117 1.00 96.75 119 ARG A N 1
ATOM 914 C CA . ARG A 1 119 ? -4.699 -3.124 11.063 1.00 96.75 119 ARG A CA 1
ATOM 915 C C . ARG A 1 119 ? -4.549 -2.319 12.354 1.00 96.75 119 ARG A C 1
ATOM 917 O O . ARG A 1 119 ? -4.560 -2.918 13.426 1.00 96.75 119 ARG A O 1
ATOM 924 N N . ALA A 1 120 ? -4.454 -0.993 12.265 1.00 97.50 120 ALA A N 1
ATOM 925 C CA . ALA A 1 120 ? -4.393 -0.105 13.426 1.00 97.50 120 ALA A CA 1
ATOM 926 C C . ALA A 1 120 ? -5.671 -0.188 14.280 1.00 97.50 120 ALA A C 1
ATOM 928 O O . ALA A 1 120 ? -5.595 -0.201 15.506 1.00 97.50 120 ALA A O 1
ATOM 929 N N . GLU A 1 121 ? -6.832 -0.315 13.636 1.00 95.31 121 GLU A N 1
ATOM 930 C CA . GLU A 1 121 ? -8.142 -0.480 14.280 1.00 95.31 121 GLU A CA 1
ATOM 931 C C . GLU A 1 121 ? -8.407 -1.915 14.771 1.00 95.31 121 GLU A C 1
ATOM 933 O O . GLU A 1 121 ? -9.426 -2.162 15.413 1.00 95.31 121 GLU A O 1
ATOM 938 N N . GLN A 1 122 ? -7.518 -2.871 14.467 1.00 93.31 122 GLN A N 1
ATOM 939 C CA . GLN A 1 122 ? -7.657 -4.293 14.813 1.00 93.31 122 GLN A CA 1
ATOM 940 C C . GLN A 1 122 ? -8.994 -4.908 14.357 1.00 93.31 122 GLN A C 1
ATOM 942 O O . GLN A 1 122 ? -9.558 -5.781 15.020 1.00 93.31 122 GLN A O 1
ATOM 947 N N . ARG A 1 123 ? -9.520 -4.459 13.211 1.00 87.56 123 ARG A N 1
ATOM 948 C CA . ARG A 1 123 ? -10.792 -4.961 12.676 1.00 87.56 123 ARG A CA 1
ATOM 949 C C . ARG A 1 123 ? -10.635 -6.379 12.135 1.00 87.56 123 ARG A C 1
ATOM 951 O O . ARG A 1 123 ? -9.566 -6.781 11.671 1.00 87.56 123 ARG A O 1
ATOM 958 N N . GLN A 1 124 ? -11.727 -7.140 12.144 1.00 89.62 124 GLN A N 1
ATOM 959 C CA . GLN A 1 124 ? -11.783 -8.394 11.400 1.00 89.62 124 GLN A CA 1
ATOM 960 C C . GLN A 1 124 ? -11.693 -8.079 9.901 1.00 89.62 124 GLN A C 1
ATOM 962 O O . GLN A 1 124 ? -12.447 -7.254 9.390 1.00 89.62 124 GLN A O 1
ATOM 967 N N . THR A 1 125 ? -10.754 -8.716 9.202 1.00 91.44 125 THR A N 1
ATOM 968 C CA . THR A 1 125 ? -10.450 -8.416 7.797 1.00 91.44 125 THR A CA 1
ATOM 969 C C . THR A 1 125 ? -10.541 -9.657 6.920 1.00 91.44 125 THR A C 1
ATOM 971 O O . THR A 1 125 ? -10.361 -10.785 7.379 1.00 91.44 125 THR A O 1
ATOM 974 N N . VAL A 1 126 ? -10.803 -9.429 5.634 1.00 92.50 126 VAL A N 1
ATOM 975 C CA . VAL A 1 126 ? -10.667 -10.419 4.562 1.00 92.50 126 VAL A CA 1
ATOM 976 C C . VAL A 1 126 ? -9.621 -9.891 3.586 1.00 92.50 126 VAL A C 1
ATOM 978 O O . VAL A 1 126 ? -9.630 -8.707 3.252 1.00 92.50 126 VAL A O 1
ATOM 981 N N . ALA A 1 127 ? -8.712 -10.755 3.138 1.00 93.25 127 ALA A N 1
ATOM 982 C CA . ALA A 1 127 ? -7.689 -10.393 2.164 1.00 93.25 127 ALA A CA 1
ATOM 983 C C . ALA A 1 127 ? -8.172 -10.688 0.739 1.00 93.25 127 ALA A C 1
ATOM 985 O O . ALA A 1 127 ? -8.597 -11.805 0.444 1.00 93.25 127 ALA A O 1
ATOM 986 N N . ILE A 1 128 ? -8.060 -9.697 -0.147 1.00 93.31 128 ILE A N 1
ATOM 987 C CA . ILE A 1 128 ? -8.378 -9.824 -1.572 1.00 93.31 128 ILE A CA 1
ATOM 988 C C . ILE A 1 128 ? -7.089 -9.665 -2.373 1.00 93.31 128 ILE A C 1
ATOM 990 O O . ILE A 1 128 ? -6.423 -8.634 -2.302 1.00 93.31 128 ILE A O 1
ATOM 994 N N . ALA A 1 129 ? -6.731 -10.692 -3.140 1.00 94.44 129 ALA A N 1
ATOM 995 C CA . ALA A 1 129 ? -5.578 -10.639 -4.029 1.00 94.44 129 ALA A CA 1
ATOM 996 C C . ALA A 1 129 ? -5.973 -10.014 -5.372 1.00 94.44 129 ALA A C 1
ATOM 998 O O . ALA A 1 129 ? -6.924 -10.460 -6.012 1.00 94.44 129 ALA A O 1
ATOM 999 N N . THR A 1 130 ? -5.204 -9.024 -5.825 1.00 95.44 130 THR A N 1
ATOM 1000 C CA . THR A 1 130 ? -5.390 -8.394 -7.139 1.00 95.44 130 THR A CA 1
ATOM 1001 C C . THR A 1 130 ? -4.158 -8.653 -7.999 1.00 95.44 130 THR A C 1
ATOM 1003 O O . THR A 1 130 ? -3.053 -8.252 -7.643 1.00 95.44 130 THR A O 1
ATOM 1006 N N . SER A 1 131 ? -4.337 -9.327 -9.137 1.00 94.88 131 SER A N 1
ATOM 1007 C CA . SER A 1 131 ? -3.266 -9.533 -10.117 1.00 94.88 131 SER A CA 1
ATOM 1008 C C . SER A 1 131 ? -3.313 -8.439 -11.178 1.00 94.88 131 SER A C 1
ATOM 1010 O O . SER A 1 131 ? -4.367 -8.183 -11.758 1.00 94.88 131 SER A O 1
ATOM 1012 N N . ILE A 1 132 ? -2.176 -7.793 -11.433 1.00 95.31 132 ILE A N 1
ATOM 1013 C CA . ILE A 1 132 ? -2.081 -6.630 -12.320 1.00 95.31 132 ILE A CA 1
ATOM 1014 C C . ILE A 1 132 ? -0.825 -6.674 -13.202 1.00 95.31 132 ILE A C 1
ATOM 1016 O O . ILE A 1 132 ? 0.220 -7.179 -12.782 1.00 95.31 132 ILE A O 1
ATOM 1020 N N . PRO A 1 133 ? -0.875 -6.116 -14.426 1.00 95.31 133 PRO A N 1
ATOM 1021 C CA . PRO A 1 133 ? 0.216 -6.207 -15.394 1.00 95.31 133 PRO A CA 1
ATOM 1022 C C . PRO A 1 133 ? 1.284 -5.104 -15.225 1.00 95.31 133 PRO A C 1
ATOM 1024 O O . PRO A 1 133 ? 1.650 -4.468 -16.213 1.00 95.31 133 PRO A O 1
ATOM 1027 N N . ILE A 1 134 ? 1.824 -4.887 -14.015 1.00 93.69 134 ILE A N 1
ATOM 1028 C CA . ILE A 1 134 ? 2.760 -3.772 -13.706 1.00 93.69 134 ILE A CA 1
ATOM 1029 C C . ILE A 1 134 ? 3.910 -3.682 -14.723 1.00 93.69 134 ILE A C 1
ATOM 1031 O O . ILE A 1 134 ? 4.176 -2.617 -15.271 1.00 93.69 134 ILE A O 1
ATOM 1035 N N . GLY A 1 135 ? 4.559 -4.812 -15.028 1.00 91.38 135 GLY A N 1
ATOM 1036 C CA . GLY A 1 135 ? 5.746 -4.840 -15.892 1.00 91.38 135 GLY A CA 1
ATOM 1037 C C . GLY A 1 135 ? 5.485 -4.712 -17.397 1.00 91.38 135 GLY A C 1
ATOM 1038 O O . GLY A 1 135 ? 6.434 -4.524 -18.150 1.00 91.38 135 GLY A O 1
ATOM 1039 N N . LYS A 1 136 ? 4.235 -4.845 -17.862 1.00 93.38 136 LYS A N 1
ATOM 1040 C CA . LYS A 1 136 ? 3.895 -4.773 -19.301 1.00 93.38 136 LYS A CA 1
ATOM 1041 C C . LYS A 1 136 ? 2.973 -3.609 -19.650 1.00 93.38 136 LYS A C 1
ATOM 1043 O O . LYS A 1 136 ? 3.021 -3.121 -20.772 1.00 93.38 136 LYS A O 1
ATOM 1048 N N . ALA A 1 137 ? 2.116 -3.200 -18.721 1.00 96.19 137 ALA A N 1
ATOM 1049 C CA . ALA A 1 137 ? 1.091 -2.192 -18.941 1.00 96.19 137 ALA A CA 1
ATOM 1050 C C . ALA A 1 137 ? 0.838 -1.419 -17.641 1.00 96.19 137 ALA A C 1
ATOM 1052 O O . ALA A 1 137 ? -0.201 -1.574 -17.001 1.00 96.19 137 ALA A O 1
ATOM 1053 N N . LEU A 1 138 ? 1.808 -0.589 -17.250 1.00 95.19 138 LEU A N 1
ATOM 1054 C CA . LEU A 1 138 ? 1.781 0.147 -15.987 1.00 95.19 138 LEU A CA 1
ATOM 1055 C C . LEU A 1 138 ? 0.521 1.010 -15.820 1.00 95.19 138 LEU A C 1
ATOM 1057 O O . LEU A 1 138 ? -0.138 0.913 -14.791 1.00 95.19 138 LEU A O 1
ATOM 1061 N N . ASN A 1 139 ? 0.137 1.785 -16.839 1.00 95.88 139 ASN A N 1
ATOM 1062 C CA . ASN A 1 139 ? -1.068 2.622 -16.764 1.00 95.88 139 ASN A CA 1
ATOM 1063 C C . ASN A 1 139 ? -2.329 1.771 -16.549 1.00 95.88 139 ASN A C 1
ATOM 1065 O O . ASN A 1 139 ? -3.170 2.105 -15.724 1.00 95.88 139 ASN A O 1
ATOM 1069 N N . VAL A 1 140 ? -2.437 0.629 -17.240 1.00 97.56 140 VAL A N 1
ATOM 1070 C CA . VAL A 1 140 ? -3.559 -0.308 -17.053 1.00 97.56 140 VAL A CA 1
ATOM 1071 C C . VAL A 1 140 ? -3.556 -0.869 -15.632 1.00 97.56 140 VAL A C 1
ATOM 1073 O O . VAL A 1 140 ? -4.603 -0.937 -14.997 1.00 97.56 140 VAL A O 1
ATOM 1076 N N . ALA A 1 141 ? -2.385 -1.239 -15.110 1.00 97.12 141 ALA A N 1
ATOM 1077 C CA . ALA A 1 141 ? -2.241 -1.700 -13.735 1.00 97.12 141 ALA A CA 1
ATOM 1078 C C . ALA A 1 141 ? -2.685 -0.631 -12.721 1.00 97.12 141 ALA A C 1
ATOM 1080 O O . ALA A 1 141 ? -3.427 -0.952 -11.796 1.00 97.12 141 ALA A O 1
ATOM 1081 N N . GLN A 1 142 ? -2.294 0.631 -12.917 1.00 97.06 142 GLN A N 1
ATOM 1082 C CA . GLN A 1 142 ? -2.693 1.745 -12.056 1.00 97.06 142 GLN A CA 1
ATOM 1083 C C . GLN A 1 142 ? -4.203 1.999 -12.090 1.00 97.06 142 GLN A C 1
ATOM 1085 O O . GLN A 1 142 ? -4.789 2.197 -11.032 1.00 97.06 142 GLN A O 1
ATOM 1090 N N . GLU A 1 143 ? -4.857 1.938 -13.254 1.00 97.94 143 GLU A N 1
ATOM 1091 C CA . GLU A 1 143 ? -6.316 2.107 -13.330 1.00 97.94 143 GLU A CA 1
ATOM 1092 C C . GLU A 1 143 ? -7.082 0.945 -12.685 1.00 97.94 143 GLU A C 1
ATOM 1094 O O . GLU A 1 143 ? -8.073 1.176 -11.990 1.00 97.94 143 GLU A O 1
ATOM 1099 N N . ILE A 1 144 ? -6.597 -0.297 -12.827 1.00 98.25 144 ILE A N 1
ATOM 1100 C CA . ILE A 1 144 ? -7.156 -1.440 -12.086 1.00 98.25 144 ILE A CA 1
ATOM 1101 C C . ILE A 1 144 ? -7.033 -1.193 -10.579 1.00 98.25 144 ILE A C 1
ATOM 1103 O O . ILE A 1 144 ? -8.021 -1.315 -9.855 1.00 98.25 144 ILE A O 1
ATOM 1107 N N . LEU A 1 145 ? -5.843 -0.807 -10.101 1.00 97.75 145 LEU A N 1
ATOM 1108 C CA . LEU A 1 145 ? -5.645 -0.503 -8.684 1.00 97.75 145 LEU A CA 1
ATOM 1109 C C . LEU A 1 145 ? -6.494 0.677 -8.218 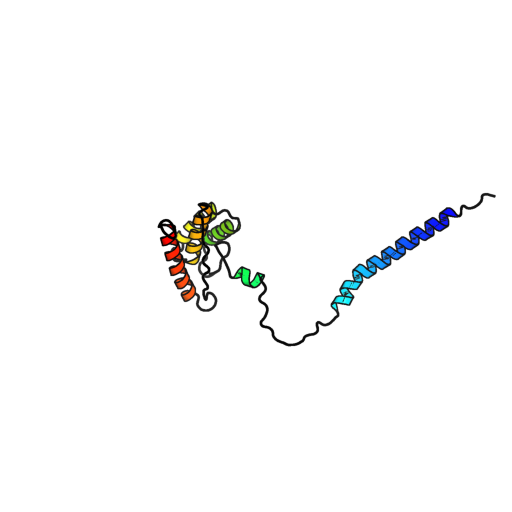1.00 97.75 145 LEU A C 1
ATOM 1111 O O . LEU A 1 145 ? -6.971 0.642 -7.093 1.00 97.75 145 LEU A O 1
ATOM 1115 N N . ARG A 1 146 ? -6.724 1.693 -9.055 1.00 97.38 146 ARG A N 1
ATOM 1116 C CA . ARG A 1 146 ? -7.568 2.843 -8.709 1.00 97.38 146 ARG A CA 1
ATOM 1117 C C . ARG A 1 146 ? -8.996 2.396 -8.410 1.00 97.38 146 ARG A C 1
ATOM 1119 O O . ARG A 1 146 ? -9.536 2.777 -7.376 1.00 97.38 146 ARG A O 1
ATOM 1126 N N . GLY A 1 147 ? -9.563 1.533 -9.255 1.00 98.12 147 GLY A N 1
ATOM 1127 C CA . GLY A 1 147 ? -10.883 0.945 -9.017 1.00 98.12 147 GLY A CA 1
ATOM 1128 C C . GLY A 1 147 ? -10.931 0.080 -7.753 1.00 98.12 147 GLY A C 1
ATOM 1129 O O . GLY A 1 147 ? -11.858 0.205 -6.955 1.00 98.12 147 GLY A O 1
ATOM 1130 N N . VAL A 1 148 ? -9.906 -0.750 -7.523 1.00 97.94 148 VAL A N 1
ATOM 1131 C CA . VAL A 1 148 ? -9.797 -1.572 -6.301 1.00 97.94 148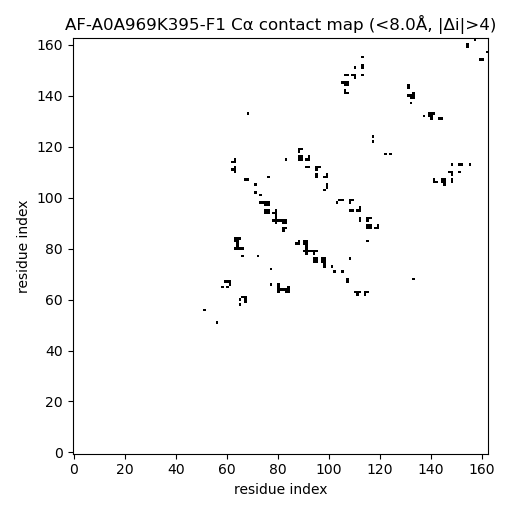 VAL A CA 1
ATOM 1132 C C . VAL A 1 148 ? -9.702 -0.702 -5.046 1.00 97.94 148 VAL A C 1
ATOM 1134 O O . VAL A 1 148 ? -10.430 -0.935 -4.085 1.00 97.94 148 VAL A O 1
ATOM 1137 N N . ALA A 1 149 ? -8.837 0.312 -5.060 1.00 97.56 149 ALA A N 1
ATOM 1138 C CA . ALA A 1 149 ? -8.613 1.220 -3.941 1.00 97.56 149 ALA A CA 1
ATOM 1139 C C . ALA A 1 149 ? -9.890 1.983 -3.568 1.00 97.56 149 ALA A C 1
ATOM 1141 O O . ALA A 1 149 ? -10.223 2.084 -2.389 1.00 97.56 149 ALA A O 1
ATOM 1142 N N . GLN A 1 150 ? -10.619 2.478 -4.575 1.00 96.69 150 GLN A N 1
ATOM 1143 C CA . GLN A 1 150 ? -11.895 3.169 -4.392 1.00 96.69 150 GLN A CA 1
ATOM 1144 C C . GLN A 1 150 ? -12.954 2.249 -3.780 1.00 96.69 150 GLN A C 1
ATOM 1146 O O . GLN A 1 150 ? -13.555 2.611 -2.772 1.00 96.69 150 GLN A O 1
ATOM 1151 N N . ALA A 1 151 ? -13.137 1.045 -4.331 1.00 96.81 151 ALA A N 1
ATOM 1152 C CA . ALA A 1 151 ? -14.101 0.083 -3.800 1.00 96.81 151 ALA A CA 1
ATOM 1153 C C . ALA A 1 151 ? -13.764 -0.331 -2.357 1.00 96.81 151 ALA A C 1
ATOM 1155 O O . ALA A 1 151 ? -14.652 -0.440 -1.513 1.00 96.81 151 ALA A O 1
ATOM 1156 N N . GLN A 1 152 ? -12.478 -0.532 -2.053 1.00 96.19 152 GLN A N 1
ATOM 1157 C CA . GLN A 1 152 ? -12.026 -0.846 -0.701 1.00 96.19 152 GLN A CA 1
ATOM 1158 C C . GLN A 1 152 ? -12.298 0.312 0.274 1.00 96.19 152 GLN A C 1
ATOM 1160 O O . GLN A 1 152 ? -12.798 0.068 1.369 1.00 96.19 152 GLN A O 1
ATOM 1165 N N . ASP A 1 153 ? -11.985 1.556 -0.104 1.00 95.38 153 ASP A N 1
ATOM 1166 C CA . ASP A 1 153 ? -12.210 2.736 0.744 1.00 95.38 153 ASP A CA 1
ATOM 1167 C C . ASP A 1 153 ? -13.707 2.953 1.019 1.00 95.38 153 ASP A C 1
ATOM 1169 O O . ASP A 1 153 ? -14.087 3.182 2.167 1.00 95.38 153 ASP A O 1
ATOM 1173 N N . GLU A 1 154 ? -14.564 2.798 0.004 1.00 95.44 154 GLU A N 1
ATOM 1174 C CA . GLU A 1 154 ? -16.020 2.901 0.150 1.00 95.44 154 GLU A CA 1
ATOM 1175 C C . GLU A 1 154 ? -16.563 1.854 1.133 1.00 95.44 154 GLU A C 1
ATOM 1177 O O . GLU A 1 154 ? -17.204 2.217 2.121 1.00 95.44 154 GLU A O 1
ATOM 1182 N N . ILE A 1 155 ? -16.230 0.574 0.930 1.00 95.00 155 ILE A N 1
ATOM 1183 C CA . ILE A 1 155 ? -16.682 -0.527 1.796 1.00 95.00 155 ILE A CA 1
ATOM 1184 C C . ILE A 1 155 ? -16.163 -0.357 3.230 1.00 95.00 155 ILE A C 1
ATOM 1186 O O . ILE A 1 155 ? -16.906 -0.550 4.194 1.00 95.00 155 ILE A O 1
ATOM 1190 N N . ASN A 1 156 ? -14.891 0.015 3.403 1.00 93.62 156 ASN A N 1
ATOM 1191 C CA . ASN A 1 156 ? -14.290 0.173 4.730 1.00 93.62 156 ASN A CA 1
ATOM 1192 C C . ASN A 1 156 ? -14.951 1.301 5.535 1.00 93.62 156 ASN A C 1
ATOM 1194 O O . ASN A 1 156 ? -15.107 1.182 6.757 1.00 93.62 156 ASN A O 1
ATOM 1198 N N . ARG A 1 157 ? -15.353 2.385 4.856 1.00 91.56 157 ARG A N 1
ATOM 1199 C CA . ARG A 1 157 ? -16.049 3.528 5.465 1.00 91.56 157 ARG A CA 1
ATOM 1200 C C . ARG A 1 157 ? -17.538 3.274 5.685 1.00 91.56 157 ARG A C 1
ATOM 1202 O O . ARG A 1 157 ? -18.114 3.891 6.575 1.00 91.56 157 ARG A O 1
ATOM 1209 N N . SER A 1 158 ? -18.152 2.364 4.931 1.00 92.12 158 SER A N 1
ATOM 1210 C CA . SER A 1 158 ? -19.581 2.042 5.027 1.00 92.12 158 SER A CA 1
ATOM 1211 C C . SER A 1 158 ? -19.920 0.945 6.047 1.00 92.12 158 SER A C 1
ATOM 1213 O O . SER A 1 158 ? -21.001 0.373 5.971 1.00 92.12 158 SER A O 1
ATOM 1215 N N . GLY A 1 159 ? -19.010 0.613 6.970 1.00 86.88 159 GLY A N 1
ATOM 1216 C CA . GLY A 1 159 ? -19.222 -0.429 7.990 1.00 86.88 159 GLY A CA 1
ATOM 1217 C C . GLY A 1 159 ? -18.573 -1.780 7.673 1.00 86.88 159 GLY A C 1
ATOM 1218 O O . GLY A 1 159 ? -18.303 -2.550 8.592 1.00 86.88 159 GLY A O 1
ATOM 1219 N N . GLY A 1 160 ? -18.162 -2.008 6.423 1.00 88.62 160 GLY A N 1
ATOM 1220 C CA . GLY A 1 160 ? -17.567 -3.258 5.956 1.00 88.62 160 GLY A CA 1
ATOM 1221 C C . GLY A 1 160 ? -18.523 -4.081 5.088 1.00 88.62 160 GLY A C 1
ATOM 1222 O O . GLY A 1 160 ? -19.527 -3.590 4.573 1.00 88.62 160 GLY A O 1
ATOM 1223 N N . ILE A 1 161 ? -18.190 -5.358 4.885 1.00 85.38 161 ILE A N 1
ATOM 1224 C CA . ILE A 1 161 ? -19.021 -6.281 4.103 1.00 85.38 161 ILE A CA 1
ATOM 1225 C C . ILE A 1 161 ? -20.277 -6.611 4.923 1.00 85.38 161 ILE A C 1
ATOM 1227 O O . ILE A 1 161 ? -20.159 -7.188 6.002 1.00 85.38 161 ILE A O 1
ATOM 1231 N N . ASN A 1 162 ? -21.454 -6.321 4.358 1.00 83.50 162 ASN A N 1
ATOM 1232 C CA . ASN A 1 162 ? -22.792 -6.405 4.975 1.00 83.50 162 ASN A CA 1
ATOM 1233 C C . ASN A 1 162 ? -23.237 -5.202 5.834 1.00 83.50 162 ASN A C 1
ATOM 1235 O O . ASN A 1 162 ? -24.304 -5.292 6.443 1.00 83.50 162 ASN A O 1
ATOM 1239 N N . GLY A 1 163 ? -22.504 -4.081 5.796 1.00 66.56 163 GLY A N 1
ATOM 1240 C CA . GLY A 1 163 ? -22.844 -2.853 6.537 1.00 66.56 163 GLY A CA 1
ATOM 1241 C C . GLY A 1 163 ? -22.599 -2.959 8.036 1.00 66.56 163 GLY A C 1
ATOM 1242 O O . GLY A 1 163 ? -23.171 -2.117 8.761 1.00 66.56 163 GLY A O 1
#

Radius of gyration: 31.64 Å; Cα contacts (8 Å, |Δi|>4): 117; chains: 1; bounding box: 92×67×61 Å

Nearest PDB structures (foldseek):
  8fwd-assembly1_2  TM=5.647E-01  e=4.861E-01  synthetic construct
  3ma5-assembly3_C  TM=6.000E-01  e=1.815E+00  Salinibacter ruber DSM 13855
  3upv-assembly1_A  TM=5.124E-01  e=1.323E+00  Saccharomyces cerevisiae S288C
  6fdp-assembly1_A  TM=5.236E-01  e=2.491E+00  Homo sapiens
  8fy4-assembly1_B  TM=5.981E-01  e=8.371E+00  Gallus gallus